Protein AF-A0AAV3I7H1-F1 (afdb_monomer)

Sequence (49 aa):
MEEYRRWRNESWRYDGSDKYPWSQPVLYHICLEMRSKGIERQMTEGELK

Solvent-accessible surface area (backbone atoms only — not comparable to full-atom values): 3129 Å² total; per-residue (Å²): 107,68,67,48,52,49,44,68,76,49,44,85,82,35,99,39,80,86,68,49,88,63,95,44,82,68,53,54,58,52,42,50,52,51,50,55,51,35,62,76,63,67,55,50,79,80,76,74,110

InterPro domains:
  IPR009731 Replication P-like [PF06992] (2-48)

Secondary structure (DSSP, 8-state):
-HHHHHHHHHGGGSSSTTSS--SSHHHHHHHHHHHHHHHHTT--TTTT-

Foldseek 3Di:
DVVLVVCVVCVVVDPHLVRDPDPDPVVSVVSVVCVVVCVVVVDDPVNVD

Radius of gyration: 10.77 Å; Cα contacts (8 Å, |Δi|>4): 17; chains: 1; bounding box: 23×19×28 Å

Mean predicted aligned error: 6.28 Å

pLDDT: mean 79.98, std 11.7, range [50.28, 90.75]

Organism: NCBI:txid1051347

Structure (mmCIF, N/CA/C/O backbone):
da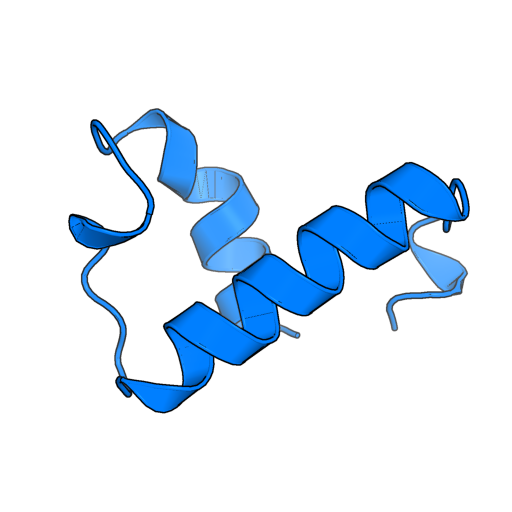ta_AF-A0AAV3I7H1-F1
#
_entry.id   AF-A0AAV3I7H1-F1
#
loop_
_atom_site.group_PDB
_atom_site.id
_atom_site.type_symbol
_atom_site.label_atom_id
_atom_site.label_alt_id
_atom_site.label_comp_id
_atom_site.label_asym_id
_atom_site.label_en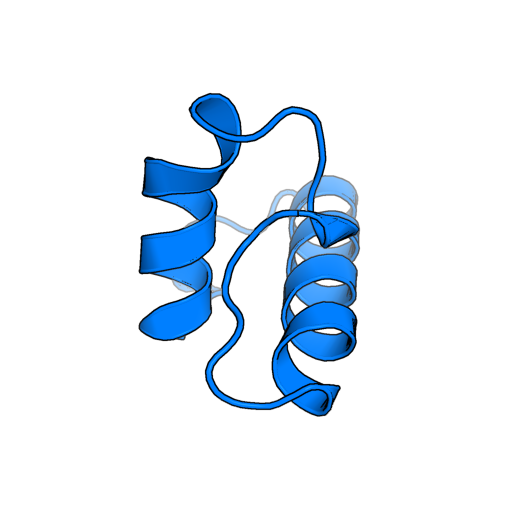tity_id
_atom_site.label_seq_id
_atom_site.pdbx_PDB_ins_code
_atom_site.Cartn_x
_atom_site.Cartn_y
_atom_site.Cartn_z
_atom_site.occupancy
_atom_site.B_iso_or_equiv
_atom_site.auth_seq_id
_atom_site.auth_comp_id
_atom_site.auth_asym_id
_atom_site.auth_atom_id
_atom_site.pdbx_PDB_model_num
ATOM 1 N N . MET A 1 1 ? 3.968 -0.860 7.642 1.00 63.62 1 MET A N 1
ATOM 2 C CA . MET A 1 1 ? 3.593 0.444 7.043 1.00 63.62 1 MET A CA 1
ATOM 3 C C . MET A 1 1 ? 4.744 1.198 6.378 1.00 63.62 1 MET A C 1
ATOM 5 O O . MET A 1 1 ? 4.464 2.128 5.633 1.00 63.62 1 MET A O 1
ATOM 9 N N . GLU A 1 2 ? 6.014 0.842 6.598 1.00 82.81 2 GLU A N 1
ATOM 10 C CA . GLU A 1 2 ? 7.156 1.555 5.997 1.00 82.81 2 GLU A CA 1
ATOM 11 C C . GLU A 1 2 ? 7.132 1.563 4.458 1.00 82.81 2 GLU A C 1
ATOM 13 O O . GLU A 1 2 ? 7.169 2.638 3.866 1.00 82.81 2 GLU A O 1
ATOM 18 N N . GLU A 1 3 ? 6.920 0.409 3.815 1.00 83.56 3 GLU A N 1
ATOM 19 C CA . GLU A 1 3 ? 6.779 0.342 2.350 1.00 83.56 3 GLU A CA 1
ATOM 20 C C . GLU A 1 3 ? 5.567 1.121 1.826 1.00 83.56 3 GLU A C 1
ATOM 22 O O . GLU A 1 3 ? 5.668 1.802 0.813 1.00 83.56 3 GLU A O 1
ATOM 27 N N . TYR A 1 4 ? 4.441 1.120 2.549 1.00 84.00 4 TYR A N 1
ATOM 28 C CA . TYR A 1 4 ? 3.292 1.961 2.198 1.00 84.00 4 TYR A CA 1
ATOM 29 C C . TYR A 1 4 ? 3.647 3.452 2.246 1.00 84.00 4 TYR A C 1
ATOM 31 O O . TYR A 1 4 ? 3.251 4.205 1.363 1.00 84.00 4 TYR A O 1
ATOM 39 N N . ARG A 1 5 ? 4.403 3.896 3.259 1.00 84.06 5 ARG A N 1
ATOM 40 C CA . ARG A 1 5 ? 4.858 5.293 3.371 1.00 84.06 5 ARG A CA 1
ATOM 41 C C . ARG A 1 5 ? 5.832 5.649 2.253 1.00 84.06 5 ARG A C 1
ATOM 43 O O . ARG A 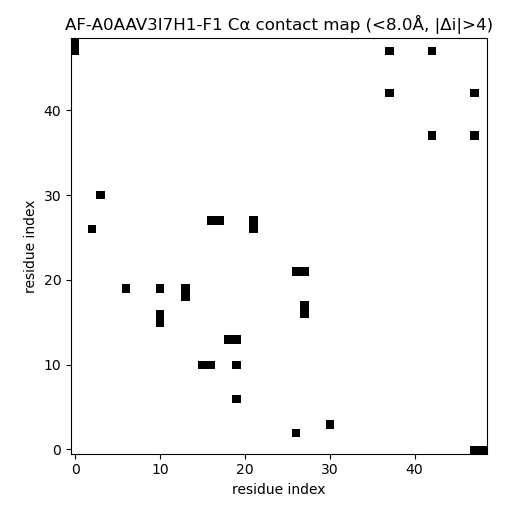1 5 ? 5.697 6.716 1.660 1.00 84.06 5 ARG A O 1
ATOM 50 N N . ARG A 1 6 ? 6.769 4.751 1.947 1.00 88.75 6 ARG A N 1
ATOM 51 C CA . ARG A 1 6 ? 7.723 4.910 0.849 1.00 88.75 6 ARG A CA 1
ATOM 52 C C . ARG A 1 6 ? 7.011 5.015 -0.494 1.00 88.75 6 ARG A C 1
ATOM 54 O O . ARG A 1 6 ? 7.167 6.023 -1.176 1.00 88.75 6 ARG A O 1
ATOM 61 N N . TRP A 1 7 ? 6.141 4.056 -0.810 1.00 88.88 7 TRP A N 1
ATOM 62 C CA . TRP A 1 7 ? 5.294 4.111 -1.995 1.00 88.88 7 TRP A CA 1
ATOM 63 C C . TRP A 1 7 ? 4.446 5.381 -2.011 1.00 88.88 7 TRP A C 1
ATOM 65 O O . TRP A 1 7 ? 4.450 6.083 -3.008 1.00 88.88 7 TRP A O 1
ATOM 75 N N . ARG A 1 8 ? 3.772 5.765 -0.921 1.00 86.50 8 ARG A N 1
ATOM 76 C CA . ARG A 1 8 ? 2.967 6.998 -0.893 1.00 86.50 8 ARG A CA 1
ATOM 77 C C . ARG A 1 8 ? 3.808 8.230 -1.266 1.00 86.50 8 ARG A C 1
ATOM 79 O O . ARG A 1 8 ? 3.348 9.050 -2.055 1.00 86.50 8 ARG A O 1
ATOM 86 N N . ASN A 1 9 ? 5.038 8.323 -0.763 1.00 88.69 9 ASN A N 1
ATOM 87 C CA . ASN A 1 9 ? 5.943 9.449 -1.010 1.00 88.69 9 ASN A CA 1
ATOM 88 C C . ASN A 1 9 ? 6.650 9.407 -2.373 1.00 88.69 9 ASN A C 1
ATOM 90 O O . ASN A 1 9 ? 7.066 10.455 -2.855 1.00 88.69 9 ASN A O 1
ATOM 94 N N . GLU A 1 10 ? 6.808 8.235 -2.990 1.00 89.62 10 GLU A N 1
ATOM 95 C CA . GLU A 1 10 ? 7.503 8.061 -4.276 1.00 89.62 10 GLU A CA 1
ATOM 96 C C . GLU A 1 10 ? 6.550 7.763 -5.444 1.00 89.62 10 GLU A C 1
ATOM 98 O O . GLU A 1 10 ? 6.950 7.875 -6.599 1.00 89.62 10 GLU A O 1
ATOM 103 N N . SER A 1 11 ? 5.286 7.425 -5.171 1.00 85.69 11 SER A N 1
ATOM 104 C CA . SER A 1 11 ? 4.299 6.965 -6.162 1.00 85.69 11 SER A CA 1
ATOM 105 C C . SER A 1 11 ? 4.039 7.982 -7.262 1.00 85.69 11 SER A C 1
ATOM 107 O O . SER A 1 11 ? 3.800 7.584 -8.392 1.00 85.69 11 SER A O 1
ATOM 109 N N . TRP A 1 12 ? 4.151 9.278 -6.962 1.00 84.31 12 TRP A N 1
ATOM 110 C CA . TRP A 1 12 ? 4.011 10.356 -7.945 1.00 84.31 12 TRP A CA 1
ATOM 111 C C . TRP A 1 12 ? 5.100 10.347 -9.028 1.00 84.31 12 TRP A C 1
ATOM 113 O O . TRP A 1 12 ? 4.928 10.985 -10.060 1.00 84.31 12 TRP A O 1
ATOM 123 N N . ARG A 1 13 ? 6.227 9.656 -8.803 1.00 90.75 13 ARG A N 1
ATOM 124 C CA . ARG A 1 13 ? 7.310 9.508 -9.789 1.00 90.75 13 ARG A CA 1
ATOM 125 C C . ARG A 1 13 ? 7.034 8.420 -10.821 1.00 90.75 13 ARG A C 1
ATOM 127 O O . ARG A 1 13 ? 7.762 8.330 -11.804 1.00 90.75 13 ARG A O 1
ATOM 134 N N . TYR A 1 14 ? 6.034 7.581 -10.579 1.00 88.56 14 TYR A N 1
ATOM 135 C CA . TYR A 1 14 ? 5.675 6.465 -11.439 1.00 88.56 14 TYR A CA 1
ATOM 136 C C . TYR A 1 14 ? 4.301 6.728 -12.057 1.00 88.56 14 TYR A C 1
ATOM 138 O O . TYR A 1 14 ? 3.408 7.252 -11.398 1.00 88.56 14 TYR A O 1
ATOM 146 N N . ASP A 1 15 ? 4.122 6.324 -13.314 1.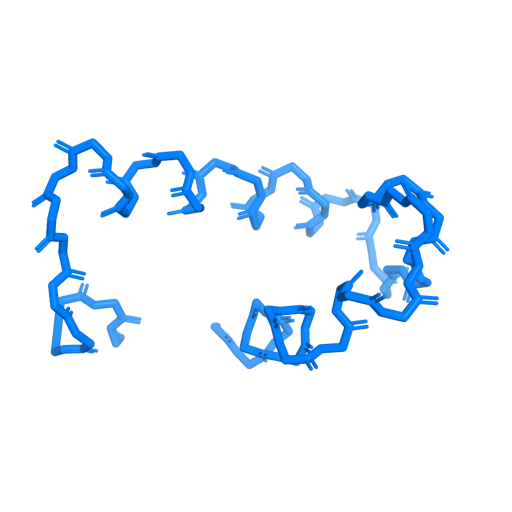00 85.06 15 ASP A N 1
ATOM 147 C CA . ASP A 1 15 ? 2.870 6.523 -14.068 1.00 85.06 15 ASP A CA 1
ATOM 148 C C . ASP A 1 15 ? 1.681 5.742 -13.470 1.00 85.06 15 ASP A C 1
ATOM 150 O O . ASP A 1 15 ? 0.515 6.005 -13.749 1.00 85.06 15 ASP A O 1
ATOM 154 N N . GLY A 1 16 ? 1.977 4.780 -12.595 1.00 82.75 16 GLY A N 1
ATOM 155 C CA . GLY A 1 16 ? 0.988 3.960 -11.922 1.00 82.75 16 GLY A CA 1
ATOM 156 C C . GLY A 1 16 ? 1.598 3.144 -10.794 1.00 82.75 16 GLY A C 1
ATOM 157 O O . GLY A 1 16 ? 2.811 2.937 -10.706 1.00 82.75 16 GLY A O 1
ATOM 158 N N . SER A 1 17 ? 0.732 2.647 -9.911 1.00 84.38 17 SER A N 1
ATOM 159 C CA . SER A 1 17 ? 1.163 1.778 -8.809 1.00 84.38 17 SER A CA 1
ATOM 160 C C . SER A 1 17 ? 1.657 0.421 -9.304 1.00 84.38 17 SER A C 1
ATOM 162 O O . SER A 1 17 ? 2.418 -0.221 -8.603 1.00 84.38 17 SER A O 1
ATOM 164 N N . ASP A 1 18 ? 1.278 -0.005 -10.509 1.00 85.19 18 ASP A N 1
ATOM 165 C CA . ASP A 1 18 ? 1.794 -1.205 -11.177 1.00 85.19 18 ASP A CA 1
ATOM 166 C C . ASP A 1 18 ? 3.243 -1.043 -11.671 1.00 85.19 18 ASP A C 1
ATOM 168 O O . ASP A 1 18 ? 3.947 -2.036 -11.836 1.00 85.19 18 ASP A O 1
ATOM 172 N N . LYS A 1 19 ? 3.700 0.198 -11.895 1.00 87.88 19 LYS A N 1
ATOM 173 C CA . LYS A 1 19 ? 5.072 0.518 -12.328 1.00 87.88 19 LYS A CA 1
ATOM 174 C C . LYS A 1 19 ? 6.046 0.719 -11.171 1.00 87.88 19 LYS A C 1
ATOM 176 O O . LYS A 1 19 ? 7.249 0.818 -11.403 1.00 87.88 19 LYS A O 1
ATOM 181 N N . TYR A 1 20 ? 5.543 0.796 -9.942 1.00 88.25 20 TYR A N 1
ATOM 182 C CA . TYR A 1 20 ? 6.387 0.908 -8.760 1.00 88.25 20 TYR A CA 1
ATOM 183 C C . TYR A 1 20 ? 7.140 -0.416 -8.517 1.00 88.25 20 TYR A C 1
ATOM 185 O O . TYR A 1 20 ? 6.530 -1.485 -8.603 1.00 88.25 20 TYR A O 1
ATOM 193 N N . PRO A 1 21 ? 8.447 -0.383 -8.201 1.00 90.12 21 PRO A N 1
ATOM 194 C CA . PRO A 1 21 ? 9.242 -1.585 -7.965 1.00 90.12 21 PRO A CA 1
ATOM 195 C C . PRO A 1 21 ? 8.951 -2.181 -6.579 1.00 90.12 21 PRO A C 1
ATOM 197 O O . PRO A 1 21 ? 9.731 -2.040 -5.637 1.00 90.12 21 PRO A O 1
ATOM 200 N N . TRP A 1 22 ? 7.812 -2.858 -6.441 1.00 88.81 22 TRP A N 1
ATOM 201 C CA . TRP A 1 22 ? 7.440 -3.539 -5.201 1.00 88.81 22 TRP A CA 1
ATOM 202 C C . TRP A 1 22 ? 8.443 -4.632 -4.843 1.00 88.81 22 TRP A C 1
ATOM 204 O O . TRP A 1 22 ? 8.749 -5.502 -5.656 1.00 88.81 22 TRP A O 1
ATOM 214 N N . SER A 1 23 ? 8.884 -4.652 -3.583 1.00 87.88 23 SER A N 1
ATOM 215 C CA . SER A 1 23 ? 9.743 -5.728 -3.074 1.00 87.88 23 SER A CA 1
ATOM 216 C C . SER A 1 23 ? 9.042 -7.091 -3.079 1.00 87.88 23 SER A C 1
ATOM 218 O O . SER A 1 23 ? 9.692 -8.116 -3.270 1.00 87.88 23 SER A O 1
ATOM 220 N N . GLN A 1 24 ? 7.720 -7.111 -2.882 1.00 87.38 24 GLN A N 1
ATOM 221 C CA . GLN A 1 24 ? 6.900 -8.317 -2.962 1.00 87.38 24 GLN A CA 1
ATOM 222 C C . GLN A 1 24 ? 5.586 -8.007 -3.690 1.00 87.38 24 GLN A C 1
ATOM 224 O O . GLN A 1 24 ? 4.966 -6.985 -3.384 1.00 87.38 24 GLN A O 1
ATOM 229 N N . PRO A 1 25 ? 5.092 -8.896 -4.569 1.00 86.50 25 PRO A N 1
ATOM 230 C CA . PRO A 1 25 ? 3.839 -8.677 -5.295 1.00 86.50 25 PRO A CA 1
ATOM 231 C C . PRO A 1 25 ? 2.624 -8.459 -4.383 1.00 86.50 25 PRO A C 1
ATOM 233 O O . PRO A 1 25 ? 1.730 -7.685 -4.705 1.00 86.50 25 PRO A O 1
ATOM 236 N N . VAL A 1 26 ? 2.596 -9.096 -3.207 1.00 88.81 26 VAL A N 1
ATOM 237 C CA . VAL A 1 26 ? 1.486 -8.957 -2.248 1.00 88.81 26 VAL A CA 1
ATOM 238 C C . VAL A 1 26 ? 1.373 -7.539 -1.670 1.00 88.81 26 VAL A C 1
ATOM 240 O O . VAL A 1 26 ? 0.275 -7.085 -1.348 1.00 88.81 26 VAL A O 1
ATOM 243 N N . LEU A 1 27 ? 2.489 -6.804 -1.581 1.00 87.94 27 LEU A N 1
ATOM 244 C CA . LEU A 1 27 ? 2.509 -5.452 -1.017 1.00 87.94 27 LEU A CA 1
ATOM 245 C C . LEU A 1 27 ? 1.752 -4.452 -1.889 1.00 87.94 27 LEU A C 1
ATOM 247 O O . LEU A 1 27 ? 1.146 -3.535 -1.340 1.00 87.94 27 LEU A O 1
ATOM 251 N N . TYR A 1 28 ? 1.727 -4.664 -3.208 1.00 88.75 28 TYR A N 1
ATOM 252 C CA . TYR A 1 28 ? 0.933 -3.865 -4.140 1.00 88.75 28 TYR A CA 1
ATOM 253 C C . TYR A 1 28 ? -0.546 -3.862 -3.739 1.00 88.75 28 TYR A C 1
ATOM 255 O O . TYR A 1 28 ? -1.131 -2.801 -3.515 1.00 88.75 28 TYR A O 1
ATOM 263 N N . HIS A 1 29 ? -1.127 -5.053 -3.562 1.00 88.94 29 HIS A N 1
ATOM 264 C CA . HIS A 1 29 ? -2.534 -5.202 -3.191 1.00 88.94 29 HIS A CA 1
ATOM 265 C C . HIS A 1 29 ? -2.818 -4.641 -1.793 1.00 88.94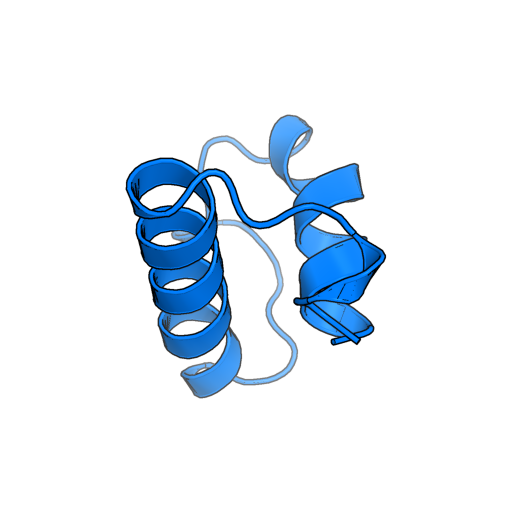 29 HIS A C 1
ATOM 267 O O . HIS A 1 29 ? -3.783 -3.903 -1.616 1.00 88.94 29 HIS A O 1
ATOM 273 N N . ILE A 1 30 ? -1.951 -4.920 -0.812 1.00 89.25 30 ILE A N 1
ATOM 274 C CA . ILE A 1 30 ? -2.120 -4.419 0.562 1.00 89.25 30 ILE A CA 1
ATOM 275 C C . ILE A 1 30 ? -2.088 -2.883 0.599 1.00 89.25 30 ILE A C 1
ATOM 277 O O . ILE A 1 30 ? -2.941 -2.262 1.231 1.00 89.25 30 ILE A O 1
ATOM 281 N N . CYS A 1 31 ? -1.123 -2.253 -0.075 1.00 87.88 31 CYS A N 1
ATOM 282 C CA . CYS A 1 31 ? -0.960 -0.798 -0.054 1.00 87.88 31 CYS A CA 1
ATOM 283 C C . CYS A 1 31 ? -2.098 -0.072 -0.783 1.00 87.88 31 CYS A C 1
ATOM 285 O O . CYS A 1 31 ? -2.538 0.985 -0.328 1.00 87.88 31 CYS A O 1
ATOM 287 N N . LEU A 1 32 ? -2.607 -0.646 -1.876 1.00 87.06 32 LEU A N 1
ATOM 288 C CA . LEU A 1 32 ? -3.797 -0.146 -2.565 1.00 87.06 32 LEU A CA 1
ATOM 289 C C . LEU A 1 32 ? -5.033 -0.192 -1.667 1.00 87.06 32 LEU A C 1
ATOM 291 O O . LEU A 1 32 ? -5.702 0.827 -1.503 1.00 87.06 32 LEU A O 1
ATOM 295 N N . GLU A 1 33 ? -5.282 -1.333 -1.026 1.00 89.00 33 GLU A N 1
ATOM 296 C CA . GLU A 1 33 ? -6.395 -1.498 -0.089 1.00 89.00 33 GLU A CA 1
ATOM 297 C C . GLU A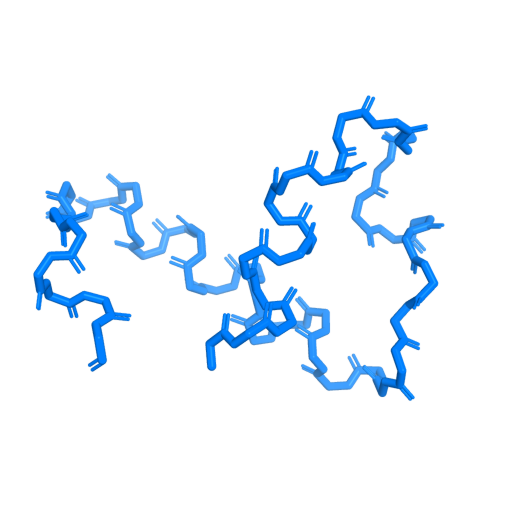 1 33 ? -6.305 -0.513 1.082 1.00 89.00 33 GLU A C 1
ATOM 299 O O . GLU A 1 33 ? -7.299 0.104 1.464 1.00 89.00 33 GLU A O 1
ATOM 304 N N . MET A 1 34 ? -5.104 -0.313 1.630 1.00 84.88 34 MET A N 1
ATOM 305 C CA . MET A 1 34 ? -4.868 0.667 2.692 1.00 84.88 34 MET A CA 1
ATOM 306 C C . MET A 1 34 ? -5.120 2.104 2.233 1.00 84.88 34 MET A C 1
ATOM 308 O O . MET A 1 34 ? -5.667 2.894 3.001 1.00 84.88 34 MET A O 1
ATOM 312 N N . ARG A 1 35 ? -4.761 2.456 0.992 1.00 83.62 35 ARG A N 1
ATOM 313 C CA . ARG A 1 35 ? -5.038 3.785 0.433 1.00 83.62 35 ARG A CA 1
ATOM 314 C C . ARG A 1 35 ? -6.534 4.004 0.236 1.00 83.62 35 ARG A C 1
ATOM 316 O O . ARG A 1 35 ? -7.032 5.037 0.671 1.00 83.62 35 ARG A O 1
ATOM 323 N N . SER A 1 36 ? -7.241 3.048 -0.368 1.00 84.06 36 SER A N 1
ATOM 324 C CA . SER A 1 36 ? -8.694 3.139 -0.562 1.00 84.06 36 SER A CA 1
ATOM 325 C C . SER A 1 36 ? -9.420 3.271 0.774 1.00 84.06 36 SER A C 1
ATOM 327 O O . SER A 1 36 ? -10.156 4.232 0.977 1.00 84.06 36 SER A O 1
ATOM 329 N N . LYS A 1 37 ? -9.120 2.395 1.742 1.00 81.25 37 LYS A N 1
ATOM 330 C CA . LYS A 1 37 ? -9.745 2.441 3.074 1.00 81.25 37 LYS A CA 1
ATOM 331 C C . LYS A 1 37 ? -9.367 3.691 3.865 1.00 81.25 37 LYS A C 1
ATOM 333 O O . LYS A 1 37 ? -10.206 4.235 4.577 1.00 81.25 37 LYS A O 1
ATOM 338 N N . GLY A 1 38 ? -8.127 4.165 3.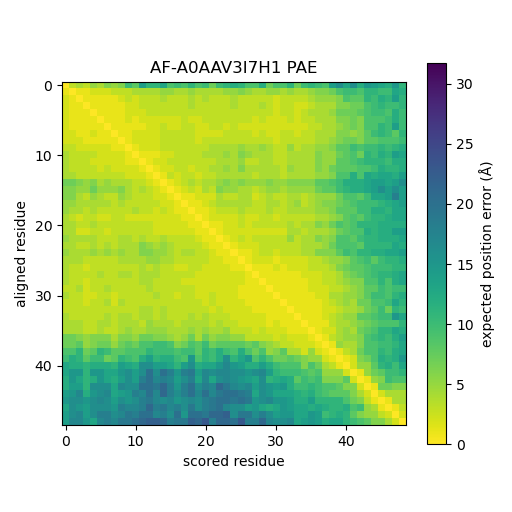734 1.00 72.06 38 GLY A N 1
ATOM 339 C CA . GLY A 1 38 ? -7.668 5.401 4.367 1.00 72.06 38 GLY A CA 1
ATOM 340 C C . GLY A 1 38 ? -8.397 6.641 3.841 1.00 72.06 38 GLY A C 1
ATOM 341 O O . GLY A 1 38 ? -8.729 7.524 4.630 1.00 72.06 38 GLY A O 1
ATOM 342 N N . ILE A 1 39 ? -8.696 6.682 2.537 1.00 66.44 39 ILE A N 1
ATOM 343 C CA . ILE A 1 39 ? -9.486 7.748 1.901 1.00 66.44 39 ILE A CA 1
ATOM 344 C C . ILE A 1 39 ? -10.959 7.653 2.316 1.00 66.44 39 ILE A C 1
ATOM 346 O O . ILE A 1 39 ? -11.535 8.657 2.727 1.00 66.44 39 ILE A O 1
ATOM 350 N N . GLU A 1 40 ? -11.555 6.459 2.263 1.00 66.94 40 GLU A N 1
ATOM 351 C CA . GLU A 1 40 ? -12.967 6.240 2.612 1.00 66.94 40 GLU A CA 1
ATOM 352 C C . GLU A 1 40 ? -13.285 6.576 4.071 1.00 66.94 40 GLU A C 1
ATOM 354 O O . GLU A 1 40 ? -14.369 7.067 4.375 1.00 66.94 40 GLU A O 1
ATOM 359 N N . ARG A 1 41 ? -12.345 6.319 4.986 1.00 63.69 41 ARG A N 1
ATOM 360 C CA . ARG A 1 41 ? -12.552 6.515 6.426 1.00 63.69 41 ARG A CA 1
ATOM 361 C C . ARG A 1 41 ? -11.952 7.809 6.980 1.00 63.69 41 ARG A C 1
ATOM 363 O O . ARG A 1 41 ? -11.992 7.990 8.191 1.00 63.69 41 ARG A O 1
ATOM 370 N N . GLN A 1 42 ? -11.378 8.679 6.137 1.00 61.28 42 GLN A N 1
ATOM 371 C CA . GLN A 1 42 ? -10.603 9.859 6.570 1.00 61.28 42 GLN A CA 1
ATOM 372 C C . GLN A 1 42 ? -9.631 9.537 7.724 1.00 61.28 42 GLN A C 1
ATOM 374 O O . GLN A 1 42 ? -9.481 10.309 8.673 1.00 61.28 42 GL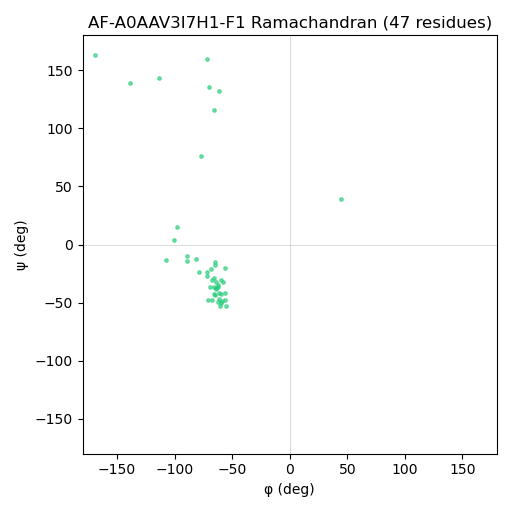N A O 1
ATOM 379 N N . MET A 1 43 ? -8.989 8.365 7.673 1.00 59.16 43 MET A N 1
ATOM 380 C CA . MET A 1 43 ? -8.126 7.914 8.765 1.00 59.16 43 MET A CA 1
ATOM 381 C C . MET A 1 43 ? -6.916 8.845 8.867 1.00 59.16 43 MET A C 1
ATOM 383 O O . MET A 1 43 ? -6.104 8.943 7.945 1.00 59.16 43 MET A O 1
ATOM 387 N N . THR A 1 44 ? -6.807 9.547 9.995 1.00 60.06 44 THR A N 1
ATOM 388 C CA . THR A 1 44 ? -5.654 10.401 10.298 1.00 60.06 44 THR A CA 1
ATOM 389 C C . THR A 1 44 ? -4.426 9.544 10.612 1.00 60.06 44 THR A C 1
ATOM 391 O O . THR A 1 44 ? -4.532 8.362 10.933 1.00 60.06 44 THR A O 1
ATOM 394 N N . GLU A 1 45 ? -3.226 10.123 10.501 1.00 58.88 45 GLU A N 1
ATOM 395 C CA . GLU A 1 45 ? -1.948 9.397 10.598 1.00 58.88 45 GLU A CA 1
ATOM 396 C C . GLU A 1 45 ? -1.768 8.591 11.905 1.00 58.88 45 GLU A C 1
ATOM 398 O O . GLU A 1 45 ? -0.994 7.634 11.931 1.00 58.88 45 GLU A O 1
ATOM 403 N N . GLY A 1 46 ? -2.515 8.930 12.964 1.00 59.53 46 GLY A N 1
ATOM 404 C CA . GLY A 1 46 ? -2.556 8.190 14.229 1.00 59.53 46 GLY A CA 1
ATOM 405 C C . GLY A 1 46 ? -3.274 6.836 14.165 1.00 59.53 46 GLY A C 1
ATOM 406 O O . GLY A 1 46 ? -2.910 5.936 14.911 1.00 59.53 46 GLY A O 1
ATOM 407 N N . GLU A 1 47 ? -4.226 6.665 13.247 1.00 57.97 47 GLU A N 1
ATOM 408 C CA . GLU A 1 47 ? -5.013 5.432 13.064 1.00 57.97 47 GLU A CA 1
ATOM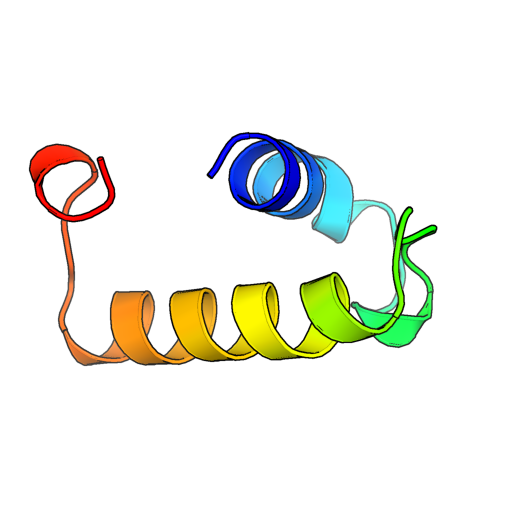 409 C C . GLU A 1 47 ? -4.340 4.443 12.089 1.00 57.97 47 GLU A C 1
ATOM 411 O O . GLU A 1 47 ? -4.722 3.280 11.997 1.00 57.97 47 GLU A O 1
ATOM 416 N N . LEU A 1 48 ? -3.333 4.905 11.336 1.00 57.53 48 LEU A N 1
ATOM 417 C CA . LEU A 1 48 ? -2.555 4.119 10.364 1.00 57.53 48 LEU A CA 1
ATOM 418 C C . LEU A 1 48 ? -1.219 3.607 10.939 1.00 57.53 48 LEU A C 1
ATOM 420 O O . LEU A 1 48 ? -0.317 3.256 10.167 1.00 57.53 48 LEU A O 1
ATOM 424 N N . LYS A 1 49 ? -1.052 3.647 12.264 1.00 50.28 49 LYS A N 1
ATOM 425 C CA . LYS A 1 49 ? 0.198 3.314 12.953 1.00 50.28 49 LYS A CA 1
ATOM 426 C C . LYS A 1 49 ? 0.294 1.832 13.293 1.00 50.28 49 LYS A C 1
ATOM 428 O O . LYS A 1 49 ? -0.702 1.278 13.799 1.00 50.28 49 LYS A O 1
#